Protein AF-A0A830D699-F1 (afdb_monomer)

Secondary structure (DSSP, 8-state):
--GGG-TTS-HHHHHHHHHHHS-HHHHHHTSSSEEPPBGGGTBPPEE---B-BTB-BSSSTTB--SSS------PPPHHHHHTT--HHHHHHHHHHHHHHHHHHHHTTSB-S-----------

Mean predicted aligned error: 3.13 Å

Sequence (123 aa):
SYPCCNTSLPLRTQAQSLIYLLSVDDKIQQLSNNASAVPRLGIPPYQWWSESLHGIAANGPGVSFDGPVKSATGFPQVILSAAAFNRSLWSAVASAIAAEAKAMHGLGQAGLTFWAPNINIFR

InterPro domains:
  IPR017853 Glycoside hydrolase superfamily [SSF51445] (2-123)
  IPR036962 Glycoside hydrolase, family 3, N-terminal domain superfamily [G3DSA:3.20.20.300] (4-123)
  IPR044993 Beta-D-xylosidase [PTHR42721] (1-123)

Structure (mmCIF, N/CA/C/O backbone):
data_AF-A0A830D699-F1
#
_entry.id   AF-A0A830D699-F1
#
loop_
_atom_site.group_PDB
_atom_site.id
_atom_site.type_symbol
_atom_site.label_atom_id
_atom_site.label_alt_id
_atom_site.label_comp_id
_atom_site.label_asym_id
_atom_site.label_entity_id
_atom_site.label_seq_id
_atom_site.pdbx_PDB_ins_code
_atom_site.Cartn_x
_atom_site.Cartn_y
_atom_site.Cartn_z
_atom_site.occupancy
_atom_site.B_iso_or_equiv
_atom_site.auth_seq_id
_atom_site.auth_comp_id
_atom_site.auth_asym_id
_atom_site.auth_atom_id
_atom_site.pdbx_PDB_model_num
ATOM 1 N N . SER A 1 1 ? -2.077 9.602 27.503 1.00 76.88 1 SER A N 1
ATOM 2 C CA . SER A 1 1 ? -1.528 9.162 26.205 1.00 76.88 1 SER A CA 1
ATOM 3 C C . SER A 1 1 ? -1.571 7.645 26.161 1.00 76.88 1 SER A C 1
ATOM 5 O O . SER A 1 1 ? -1.207 7.036 27.163 1.00 76.88 1 SER A O 1
ATOM 7 N N . TYR A 1 2 ? -2.078 7.036 25.085 1.00 86.00 2 TYR A N 1
ATOM 8 C CA . TYR A 1 2 ? -2.167 5.573 24.973 1.00 86.00 2 TYR A CA 1
ATOM 9 C C . TYR A 1 2 ? -0.796 4.958 24.626 1.00 86.00 2 TYR A C 1
ATOM 11 O O . TYR A 1 2 ? -0.040 5.580 23.877 1.00 86.00 2 TYR A O 1
ATOM 19 N N . PRO A 1 3 ? -0.466 3.732 25.086 1.00 87.62 3 PRO A N 1
ATOM 20 C CA . PRO A 1 3 ? 0.803 3.076 24.743 1.00 87.62 3 PRO A CA 1
ATOM 21 C C . PRO A 1 3 ? 1.018 2.878 23.235 1.00 87.62 3 PRO A C 1
ATOM 23 O O . PRO A 1 3 ? 2.156 2.869 22.776 1.00 87.62 3 PRO A O 1
ATOM 26 N N . CYS A 1 4 ? -0.058 2.785 22.446 1.00 90.00 4 CYS A N 1
ATOM 27 C CA . CYS A 1 4 ? 0.013 2.715 20.985 1.00 90.00 4 CYS A CA 1
ATOM 28 C C . CYS A 1 4 ? 0.571 3.985 20.321 1.00 90.00 4 CYS A C 1
ATOM 30 O O . CYS A 1 4 ? 0.965 3.928 19.166 1.00 90.00 4 CYS A O 1
ATOM 32 N N . CYS A 1 5 ? 0.616 5.115 21.033 1.00 91.50 5 CYS A N 1
ATOM 33 C CA . CYS A 1 5 ? 1.167 6.379 20.540 1.00 91.50 5 CYS A CA 1
ATOM 34 C C . CYS A 1 5 ? 2.624 6.606 20.980 1.00 91.50 5 CYS A C 1
ATOM 36 O O . CYS A 1 5 ? 3.200 7.648 20.673 1.00 91.50 5 CYS A O 1
ATOM 38 N N . ASN A 1 6 ? 3.218 5.678 21.740 1.00 94.12 6 ASN A N 1
ATOM 39 C CA . ASN A 1 6 ? 4.594 5.802 22.207 1.00 94.12 6 ASN A CA 1
ATOM 40 C C . ASN A 1 6 ? 5.567 5.223 21.171 1.00 94.12 6 ASN A C 1
ATOM 42 O O . ASN A 1 6 ? 5.761 4.008 21.094 1.00 94.12 6 ASN A O 1
ATOM 46 N N . THR A 1 7 ? 6.218 6.110 20.420 1.00 94.50 7 THR A N 1
ATOM 47 C CA . THR A 1 7 ? 7.157 5.761 19.345 1.00 94.50 7 THR A CA 1
ATOM 48 C C . THR A 1 7 ? 8.454 5.111 19.834 1.00 94.50 7 THR A C 1
ATOM 50 O O . THR A 1 7 ? 9.159 4.511 19.028 1.00 94.50 7 THR A O 1
ATOM 53 N N . SER A 1 8 ? 8.750 5.162 21.137 1.00 96.19 8 SER A N 1
ATOM 54 C CA . SER A 1 8 ? 9.899 4.470 21.738 1.00 96.19 8 SER A CA 1
ATOM 55 C C . SER A 1 8 ? 9.649 2.975 21.981 1.00 96.19 8 SER A C 1
ATOM 57 O O . SER A 1 8 ? 10.589 2.240 22.275 1.00 96.19 8 SER A O 1
ATOM 59 N N . LEU A 1 9 ? 8.397 2.503 21.896 1.00 96.19 9 LEU A N 1
ATOM 60 C CA . LEU A 1 9 ? 8.060 1.083 22.043 1.00 96.19 9 LEU A CA 1
ATOM 61 C C . LEU A 1 9 ? 8.210 0.328 20.710 1.00 96.19 9 LEU A C 1
ATOM 63 O O . LEU A 1 9 ? 8.014 0.915 19.647 1.00 96.19 9 LEU A O 1
ATOM 67 N N . PRO A 1 10 ? 8.459 -0.995 20.715 1.00 96.88 10 PRO A N 1
ATOM 68 C CA . PRO A 1 10 ? 8.429 -1.796 19.492 1.00 96.88 10 PRO A CA 1
ATOM 69 C C . PRO A 1 10 ? 7.069 -1.718 18.782 1.00 96.88 10 PRO A C 1
ATOM 71 O O . PRO A 1 10 ? 6.025 -1.754 19.437 1.00 96.88 10 PRO A O 1
ATOM 74 N N . LEU A 1 11 ? 7.063 -1.703 17.442 1.00 95.69 11 LEU A N 1
ATOM 75 C CA . LEU A 1 11 ? 5.831 -1.613 16.635 1.00 95.69 11 LEU A CA 1
ATOM 76 C C . LEU A 1 11 ? 4.790 -2.673 17.016 1.00 95.69 11 LEU A C 1
ATOM 78 O O . LEU A 1 11 ? 3.603 -2.372 17.117 1.00 95.69 11 LEU A O 1
ATOM 82 N N . ARG A 1 12 ? 5.230 -3.908 17.291 1.00 96.31 12 ARG A N 1
ATOM 83 C CA . ARG A 1 12 ? 4.343 -4.989 17.746 1.00 96.31 12 ARG A CA 1
ATOM 84 C C . ARG A 1 12 ? 3.630 -4.626 19.052 1.00 96.31 12 ARG A C 1
ATOM 86 O O . ARG A 1 12 ? 2.432 -4.855 19.159 1.00 96.31 12 ARG A O 1
ATOM 93 N N . THR A 1 13 ? 4.341 -4.047 20.014 1.00 96.75 13 THR A N 1
ATOM 94 C CA . THR A 1 13 ? 3.781 -3.630 21.307 1.00 96.75 13 THR A CA 1
ATOM 95 C C . THR A 1 13 ? 2.801 -2.473 21.138 1.00 96.75 13 THR A C 1
ATOM 97 O O . THR A 1 13 ? 1.736 -2.476 21.756 1.00 96.75 13 THR A O 1
ATOM 100 N N . GLN A 1 14 ? 3.125 -1.509 20.269 1.00 96.00 14 GLN A N 1
ATOM 101 C CA . GLN A 1 14 ? 2.227 -0.401 19.936 1.00 96.00 14 GLN A CA 1
ATOM 102 C C . GLN A 1 14 ? 0.921 -0.922 19.309 1.00 96.00 14 GLN A C 1
ATOM 104 O O . GLN A 1 14 ? -0.167 -0.592 19.782 1.00 96.00 14 GLN A O 1
ATOM 109 N N . ALA A 1 15 ? 1.023 -1.806 18.310 1.00 95.75 15 ALA A N 1
ATOM 110 C CA . ALA A 1 15 ? -0.125 -2.405 17.630 1.00 95.75 15 ALA A CA 1
ATOM 111 C C . ALA A 1 15 ? -0.974 -3.284 18.562 1.00 95.75 15 ALA A C 1
ATOM 113 O O . ALA A 1 15 ? -2.196 -3.169 18.578 1.00 95.75 15 ALA A O 1
ATOM 114 N N . GLN A 1 16 ? -0.348 -4.127 19.389 1.00 96.56 16 GLN A N 1
ATOM 115 C CA . GLN A 1 16 ? -1.063 -4.936 20.381 1.00 96.56 16 GLN A CA 1
ATOM 116 C C . GLN A 1 16 ? -1.833 -4.055 21.362 1.00 96.56 16 GLN A C 1
ATOM 118 O O . GLN A 1 16 ? -3.002 -4.315 21.633 1.00 96.56 16 GLN A O 1
ATOM 123 N N . SER A 1 17 ? -1.201 -2.985 21.848 1.00 95.88 17 SER A N 1
ATOM 124 C CA . SER A 1 17 ? -1.843 -2.030 22.752 1.00 95.88 17 SER A CA 1
ATOM 125 C C . SER A 1 17 ? -3.066 -1.374 22.110 1.00 95.88 17 SER A C 1
ATOM 127 O O . SER A 1 17 ? -4.074 -1.199 22.786 1.00 95.88 17 SER A O 1
ATOM 129 N N . LEU A 1 18 ? -3.016 -1.069 20.808 1.00 95.38 18 LEU A N 1
ATOM 130 C CA . LEU A 1 18 ? -4.173 -0.570 20.059 1.00 95.38 18 LEU A CA 1
ATOM 131 C C . LEU A 1 18 ? -5.299 -1.612 20.000 1.00 95.38 18 LEU A C 1
ATOM 133 O O . LEU A 1 18 ? -6.438 -1.301 20.328 1.00 95.38 18 LEU A O 1
ATOM 137 N N . ILE A 1 19 ? -4.975 -2.859 19.648 1.00 96.12 19 ILE A N 1
ATOM 138 C CA . ILE A 1 19 ? -5.946 -3.961 19.539 1.00 96.12 19 ILE A CA 1
ATOM 139 C C . ILE A 1 19 ? -6.634 -4.246 20.883 1.00 96.12 19 ILE A C 1
ATOM 141 O O . ILE A 1 19 ? -7.817 -4.591 20.904 1.00 96.12 19 ILE A O 1
ATOM 145 N N . TYR A 1 20 ? -5.930 -4.086 22.008 1.00 96.25 20 TYR A N 1
ATOM 146 C CA . TYR A 1 20 ? -6.514 -4.234 23.346 1.00 96.25 20 TYR A CA 1
ATOM 147 C C . TYR A 1 20 ? -7.544 -3.150 23.691 1.00 96.25 20 TYR A C 1
ATOM 149 O O . TYR A 1 20 ? -8.419 -3.400 24.515 1.00 96.25 20 TYR A O 1
ATOM 157 N N . LEU A 1 21 ? -7.476 -1.972 23.063 1.00 95.75 21 LEU A N 1
ATOM 158 C CA . LEU A 1 21 ? -8.443 -0.888 23.268 1.00 95.75 21 LEU A CA 1
ATOM 159 C C . LEU A 1 21 ? -9.726 -1.056 22.437 1.00 95.75 21 LEU A C 1
ATOM 161 O O . LEU A 1 21 ? -10.721 -0.376 22.718 1.00 95.75 21 LEU A O 1
ATOM 165 N N . LEU A 1 22 ? -9.701 -1.925 21.420 1.00 97.00 22 LEU A N 1
ATOM 166 C CA . LEU A 1 22 ? -10.831 -2.205 20.535 1.00 97.00 22 LEU A CA 1
ATOM 167 C C . LEU A 1 22 ? -11.829 -3.159 21.200 1.00 97.00 22 LEU A C 1
ATOM 169 O O . LEU A 1 22 ? -11.450 -4.209 21.734 1.00 97.00 22 LEU A O 1
ATOM 173 N N . SER A 1 23 ? -13.117 -2.828 21.102 1.00 97.56 23 SER A N 1
ATOM 174 C CA . SER A 1 23 ? -14.195 -3.777 21.392 1.00 97.56 23 SER A CA 1
ATOM 175 C C . SER A 1 23 ? -14.209 -4.922 20.367 1.00 97.56 23 SER A C 1
ATOM 177 O O . SER A 1 23 ? -13.496 -4.892 19.362 1.00 97.56 23 SER A O 1
ATOM 179 N N . VAL A 1 24 ? -15.005 -5.965 20.613 1.00 98.00 24 VAL A N 1
ATOM 180 C CA . VAL A 1 24 ? -15.183 -7.046 19.627 1.00 98.00 24 VAL A CA 1
ATOM 181 C C . VAL A 1 24 ? -15.794 -6.502 18.334 1.00 98.00 24 VAL A C 1
ATOM 183 O O . VAL A 1 24 ? -15.299 -6.829 17.257 1.00 98.00 24 VAL A O 1
ATOM 186 N N . ASP A 1 25 ? -16.781 -5.613 18.437 1.00 97.69 25 ASP A N 1
ATOM 187 C CA . ASP A 1 25 ? -17.410 -4.985 17.274 1.00 97.69 25 ASP A CA 1
ATOM 188 C C . ASP A 1 25 ? -16.410 -4.132 16.490 1.00 97.69 25 ASP A C 1
ATOM 190 O O . ASP A 1 25 ? -16.299 -4.288 15.275 1.00 97.69 25 ASP A O 1
ATOM 194 N N . ASP A 1 26 ? -15.603 -3.311 17.179 1.00 97.75 26 ASP A N 1
ATOM 195 C CA . ASP A 1 26 ? -14.536 -2.534 16.536 1.00 97.75 26 ASP A CA 1
ATOM 196 C C . ASP A 1 26 ? -13.591 -3.458 15.757 1.00 97.75 26 ASP A C 1
ATOM 198 O O . ASP A 1 26 ? -13.267 -3.175 14.606 1.00 97.75 26 ASP A O 1
ATOM 202 N N . LYS A 1 27 ? -13.175 -4.585 16.357 1.00 97.94 27 LYS A N 1
ATOM 203 C CA . LYS A 1 2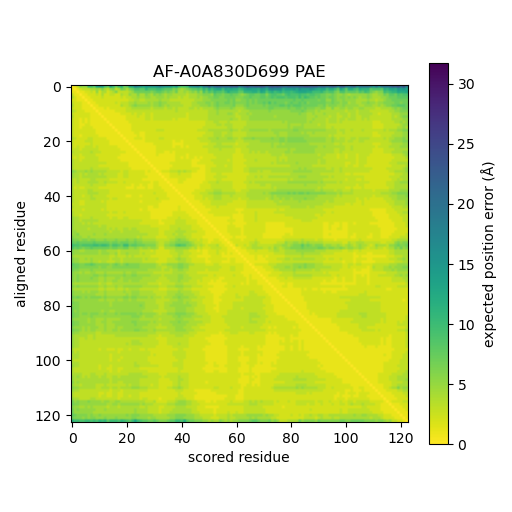7 ? -12.278 -5.562 15.716 1.00 97.94 27 LYS A CA 1
ATOM 204 C C . LYS A 1 27 ? -12.889 -6.146 14.452 1.00 97.94 27 LYS A C 1
ATOM 206 O O . LYS A 1 27 ? -12.186 -6.225 13.452 1.00 97.94 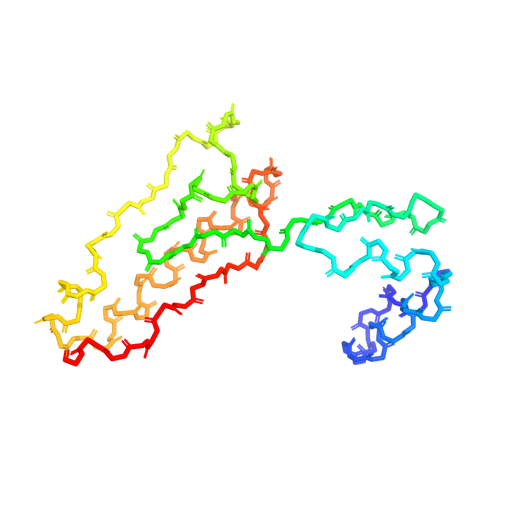27 LYS A O 1
ATOM 211 N N . ILE A 1 28 ? -14.169 -6.519 14.477 1.00 98.12 28 ILE A N 1
ATOM 212 C CA . ILE A 1 28 ? -14.879 -7.036 13.298 1.00 98.12 28 ILE A CA 1
ATOM 213 C C . ILE A 1 28 ? -14.849 -6.000 12.167 1.00 98.12 28 ILE A C 1
ATOM 215 O O . ILE A 1 28 ? -14.552 -6.346 11.024 1.00 98.12 28 ILE A O 1
ATOM 219 N N . GLN A 1 29 ? -15.059 -4.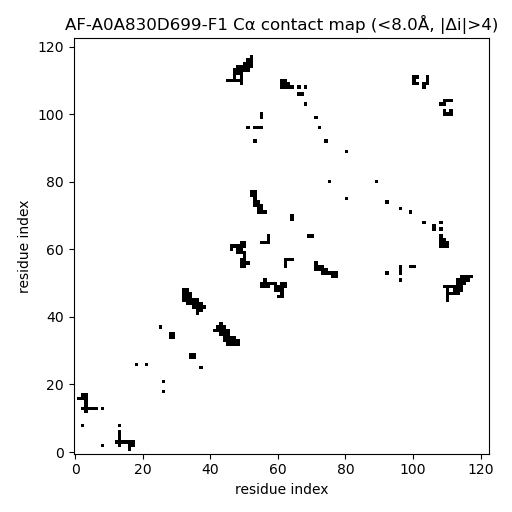722 12.492 1.00 97.75 29 GLN A N 1
ATOM 220 C CA . GLN A 1 29 ? -15.014 -3.627 11.517 1.00 97.75 29 GLN A CA 1
ATOM 221 C C . GLN A 1 29 ? -13.615 -3.356 10.932 1.00 97.75 29 GLN A C 1
ATOM 223 O O . GLN A 1 29 ? -13.506 -2.630 9.944 1.00 97.75 29 GLN A O 1
ATOM 228 N N . GLN A 1 30 ? -12.551 -3.938 11.498 1.00 97.56 30 GLN A N 1
ATOM 229 C CA . GLN A 1 30 ? -11.184 -3.853 10.967 1.00 97.56 30 GLN A CA 1
ATOM 230 C C . GLN A 1 30 ? -10.789 -5.045 10.072 1.00 97.56 30 GLN A C 1
ATOM 232 O O . GLN A 1 30 ? -9.665 -5.076 9.579 1.00 97.56 30 GLN A O 1
ATOM 237 N N . LEU A 1 31 ? -11.667 -6.039 9.864 1.00 97.00 31 LEU A N 1
ATOM 238 C CA . LEU A 1 31 ? -11.347 -7.262 9.100 1.00 97.00 31 LEU A CA 1
ATOM 239 C C . LEU A 1 31 ? -11.605 -7.151 7.588 1.00 97.00 31 LEU A C 1
ATOM 241 O O . LEU A 1 31 ? -11.301 -8.084 6.847 1.00 97.00 31 LEU A O 1
ATOM 245 N N . SER A 1 32 ? -12.176 -6.038 7.129 1.00 96.06 32 SER A N 1
ATOM 246 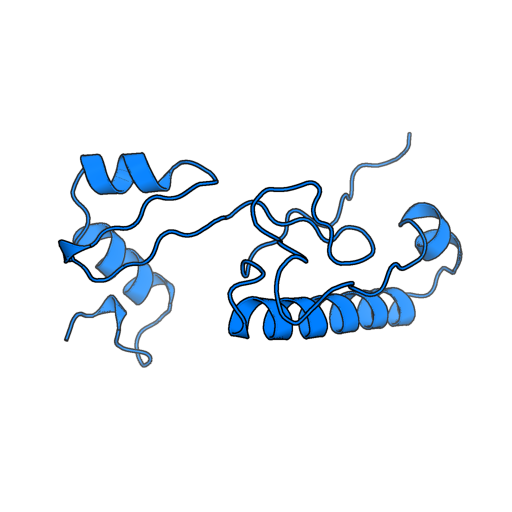C CA . SER A 1 32 ? -12.411 -5.757 5.710 1.00 96.06 32 SER A CA 1
ATOM 247 C C . SER A 1 32 ? -11.342 -4.818 5.154 1.00 96.06 32 SER A C 1
ATOM 249 O O . SER A 1 32 ? -10.704 -4.076 5.901 1.00 96.06 32 SER A O 1
ATOM 251 N N . ASN A 1 33 ? -11.175 -4.790 3.828 1.00 97.25 33 ASN A N 1
ATOM 252 C CA . ASN A 1 33 ? -10.294 -3.814 3.189 1.00 97.25 33 ASN A CA 1
ATOM 253 C C . ASN A 1 33 ? -10.758 -2.372 3.453 1.00 97.25 33 ASN A C 1
ATOM 255 O O . ASN A 1 33 ? -9.929 -1.481 3.606 1.00 97.25 33 ASN A O 1
ATOM 259 N N . ASN A 1 34 ? -12.070 -2.151 3.543 1.00 96.88 34 ASN A N 1
ATOM 260 C CA . ASN A 1 34 ? -12.651 -0.878 3.945 1.00 96.88 34 ASN A CA 1
ATOM 261 C C . ASN A 1 34 ? -12.817 -0.843 5.469 1.00 96.88 34 ASN A C 1
ATOM 263 O O . ASN A 1 34 ? -13.915 -1.061 5.980 1.00 96.88 34 ASN A O 1
ATOM 267 N N . ALA A 1 35 ? -11.713 -0.640 6.187 1.00 97.75 35 ALA A N 1
ATOM 268 C CA . ALA A 1 35 ? -11.719 -0.618 7.640 1.00 97.75 35 ALA A CA 1
ATOM 269 C C . ALA A 1 35 ? -12.393 0.662 8.146 1.00 97.75 35 ALA A C 1
ATOM 271 O O . ALA A 1 35 ? -11.992 1.782 7.808 1.00 97.75 35 ALA A O 1
ATOM 272 N N . SER A 1 36 ? -13.434 0.491 8.959 1.00 97.62 36 SER A N 1
ATOM 273 C CA . SER A 1 36 ? -14.204 1.618 9.484 1.00 97.62 36 SER A CA 1
ATOM 274 C C . SER A 1 36 ? -13.397 2.413 10.508 1.00 97.62 36 SER A C 1
ATOM 276 O O . SER A 1 36 ? -12.534 1.878 11.205 1.00 97.62 36 SER A O 1
ATOM 278 N N . ALA A 1 37 ? -13.728 3.696 10.642 1.00 97.50 37 ALA A N 1
ATOM 279 C CA . ALA A 1 37 ? -13.194 4.530 11.710 1.00 97.50 37 ALA A CA 1
ATOM 280 C C . ALA A 1 37 ? -13.575 3.975 13.093 1.00 97.50 37 ALA A C 1
ATOM 282 O O . ALA A 1 37 ? -14.642 3.381 13.257 1.00 97.50 37 ALA A O 1
ATOM 283 N N . VAL A 1 38 ? -12.760 4.274 14.107 1.00 97.31 38 VAL A N 1
ATOM 284 C CA . VAL A 1 38 ? -13.102 4.061 15.524 1.00 97.31 38 VAL A CA 1
ATOM 285 C C . VAL A 1 38 ? -13.065 5.421 16.233 1.00 97.31 38 VAL A C 1
ATOM 287 O O . VAL A 1 38 ? -12.056 5.771 16.858 1.00 97.31 38 VAL A O 1
ATOM 290 N N . PRO A 1 39 ? -14.147 6.228 16.145 1.00 95.75 39 PRO A N 1
ATOM 291 C CA . PRO A 1 39 ? -14.140 7.623 16.596 1.00 95.75 39 PRO A CA 1
ATOM 292 C C . PRO A 1 39 ? -13.800 7.795 18.078 1.00 95.75 39 PRO A C 1
ATOM 294 O O . PRO A 1 39 ? -13.083 8.723 18.440 1.00 95.75 39 PRO A O 1
ATOM 297 N N . ARG A 1 40 ? -14.234 6.860 18.937 1.00 94.44 40 ARG A N 1
ATOM 298 C CA . ARG A 1 40 ? -13.940 6.872 20.384 1.00 94.44 40 ARG A CA 1
ATOM 299 C C . ARG A 1 40 ? -12.437 6.865 20.689 1.00 94.44 40 ARG A C 1
ATOM 301 O O . ARG A 1 40 ? -12.022 7.366 21.730 1.00 94.44 40 ARG A O 1
ATOM 308 N N . LEU A 1 41 ? -11.635 6.277 19.803 1.00 93.62 41 LEU A N 1
ATOM 309 C CA . LEU A 1 41 ? -10.179 6.199 19.927 1.00 93.62 41 LEU A CA 1
ATOM 310 C C . LEU A 1 41 ? -9.452 7.175 18.988 1.00 93.62 41 LEU A C 1
ATOM 312 O O . LEU A 1 41 ? -8.225 7.180 18.965 1.00 93.62 41 LEU A O 1
ATOM 316 N N . GLY A 1 42 ? -10.185 7.986 18.216 1.00 93.19 42 GLY A N 1
ATOM 317 C CA . GLY A 1 42 ? -9.608 8.895 17.225 1.00 93.19 42 GLY A CA 1
ATOM 318 C C . GLY A 1 42 ? -8.940 8.188 16.041 1.00 93.19 42 GLY A C 1
ATOM 319 O O . GLY A 1 42 ? -8.073 8.775 15.401 1.00 93.19 42 GLY A O 1
ATOM 320 N N . ILE A 1 43 ? -9.305 6.933 15.757 1.00 94.88 43 ILE A N 1
ATOM 321 C CA . ILE A 1 43 ? -8.744 6.171 14.633 1.00 94.88 43 ILE A CA 1
ATOM 322 C C . ILE A 1 43 ? -9.557 6.506 13.371 1.00 94.88 43 ILE A C 1
ATOM 324 O O . ILE A 1 43 ? -10.770 6.262 13.371 1.00 94.88 43 ILE A O 1
ATOM 328 N N . PRO A 1 44 ? -8.938 7.061 12.312 1.00 95.81 44 PRO A N 1
ATOM 329 C CA . PRO A 1 44 ? -9.623 7.337 11.051 1.00 95.81 44 PRO A CA 1
ATOM 330 C C . PRO A 1 44 ? -9.985 6.035 10.316 1.00 95.81 44 PRO A C 1
ATOM 332 O O . PRO A 1 44 ? -9.416 4.985 10.622 1.00 95.81 44 PRO A O 1
ATOM 335 N N . PRO A 1 45 ? -10.908 6.075 9.336 1.00 96.81 45 PRO A N 1
ATOM 336 C CA . PRO A 1 45 ? -11.103 4.929 8.458 1.00 96.81 45 PRO A CA 1
ATOM 337 C C . PRO A 1 45 ? -9.830 4.687 7.640 1.00 96.81 45 PRO A C 1
ATOM 339 O O . PRO A 1 45 ? -9.068 5.618 7.364 1.00 96.81 45 PRO A O 1
ATOM 342 N N . TYR A 1 46 ? -9.606 3.443 7.228 1.00 97.31 46 TYR A N 1
ATOM 343 C CA . TYR A 1 46 ? -8.444 3.086 6.424 1.00 97.31 46 TYR A CA 1
ATOM 344 C C . TYR A 1 46 ? -8.831 2.138 5.294 1.00 97.31 46 TYR A C 1
ATOM 346 O O . TYR A 1 46 ? -9.542 1.156 5.499 1.00 97.31 46 TYR A O 1
ATOM 354 N N . GLN A 1 47 ? -8.328 2.426 4.095 1.00 97.06 47 GLN A N 1
ATOM 355 C CA . GLN A 1 47 ? -8.537 1.588 2.926 1.00 97.06 47 GLN A CA 1
ATOM 356 C C . GLN A 1 47 ? -7.279 0.769 2.624 1.00 97.06 47 GLN A C 1
ATOM 358 O O . GLN A 1 47 ? -6.267 1.300 2.167 1.00 97.06 47 GLN A O 1
ATOM 363 N N . TRP A 1 48 ? -7.354 -0.540 2.863 1.00 97.44 48 TRP A N 1
ATOM 364 C CA . TRP A 1 48 ? -6.252 -1.477 2.630 1.00 97.44 48 TRP A CA 1
ATOM 365 C C . TRP A 1 48 ? -6.025 -1.793 1.151 1.00 97.44 48 TRP A C 1
ATOM 367 O O . TRP A 1 48 ? -4.916 -2.178 0.777 1.00 97.44 48 TRP A O 1
ATOM 377 N N . TRP A 1 49 ? -7.056 -1.634 0.317 1.00 97.56 49 TRP A N 1
ATOM 378 C CA . TRP A 1 49 ? -7.013 -1.938 -1.109 1.00 97.56 49 TRP A CA 1
ATOM 379 C C . TRP A 1 49 ? -6.616 -0.709 -1.932 1.00 97.56 49 TRP A C 1
ATOM 381 O O . TRP A 1 49 ? -7.463 0.068 -2.373 1.00 97.56 49 TRP A O 1
ATOM 391 N N . SER A 1 50 ? -5.313 -0.560 -2.158 1.00 97.25 50 SER A N 1
ATOM 392 C CA . SER A 1 50 ? -4.752 0.302 -3.209 1.00 97.25 50 SER A CA 1
ATOM 393 C C . SER A 1 50 ? -3.969 -0.557 -4.201 1.00 97.25 50 SER A C 1
ATOM 395 O O . SER A 1 50 ? -3.522 -1.646 -3.852 1.00 97.25 50 SER A O 1
ATOM 397 N N . GLU A 1 51 ? -3.777 -0.083 -5.427 1.00 97.94 51 GLU A N 1
ATOM 398 C CA . GLU A 1 51 ? -3.176 -0.865 -6.516 1.00 97.94 51 GLU A CA 1
ATOM 399 C C . GLU A 1 51 ? -1.971 -0.126 -7.098 1.00 97.94 51 GLU A C 1
ATOM 401 O O . GLU A 1 51 ? -2.016 1.093 -7.287 1.00 97.94 51 GLU A O 1
ATOM 406 N N . SER A 1 52 ? -0.867 -0.843 -7.337 1.00 97.62 52 SER A N 1
ATOM 407 C CA . SER A 1 52 ? 0.368 -0.221 -7.837 1.00 97.62 52 SER A CA 1
ATOM 408 C C . SER A 1 52 ? 1.251 -1.100 -8.731 1.00 97.62 52 SER A C 1
ATOM 410 O O . SER A 1 52 ? 2.467 -0.912 -8.788 1.00 97.62 52 SER A O 1
ATOM 412 N N . LEU A 1 53 ? 0.660 -2.066 -9.446 1.00 97.62 53 LEU A N 1
ATOM 413 C CA . LEU A 1 53 ? 1.391 -3.100 -10.196 1.00 97.62 53 LEU A CA 1
ATOM 414 C C . LEU A 1 53 ? 2.494 -2.552 -11.126 1.00 97.62 53 LEU A C 1
ATOM 416 O O . LEU A 1 53 ? 3.572 -3.136 -11.206 1.00 97.62 53 LEU A O 1
ATOM 420 N N . HIS A 1 54 ? 2.228 -1.446 -11.822 1.00 97.94 54 HIS A N 1
ATOM 421 C CA . HIS A 1 54 ? 3.186 -0.771 -12.707 1.00 97.94 54 HIS A CA 1
ATOM 422 C C . HIS A 1 54 ? 2.975 0.755 -12.699 1.00 97.94 54 HIS A C 1
ATOM 424 O O . HIS A 1 54 ? 3.004 1.418 -13.734 1.00 97.94 54 HIS A O 1
ATOM 430 N N . GLY A 1 55 ? 2.723 1.310 -11.516 1.00 98.12 55 GLY A N 1
ATOM 431 C CA . GLY A 1 55 ? 2.220 2.675 -11.334 1.00 98.12 55 GLY A CA 1
ATOM 432 C C . GLY A 1 55 ? 0.972 2.667 -10.462 1.00 98.12 55 GLY A C 1
ATOM 433 O O . GLY A 1 55 ? 0.285 1.649 -10.403 1.00 98.12 55 GLY A O 1
ATOM 434 N N . ILE A 1 56 ? 0.688 3.771 -9.770 1.00 98.06 56 ILE A N 1
ATOM 435 C CA . ILE A 1 56 ? -0.495 3.894 -8.905 1.00 98.06 56 ILE A CA 1
ATOM 436 C C . ILE A 1 56 ? -1.761 3.877 -9.762 1.00 98.06 56 ILE A C 1
ATOM 438 O O . ILE A 1 56 ? -1.866 4.621 -10.737 1.00 98.06 56 ILE A O 1
ATOM 442 N N . ALA A 1 57 ? -2.734 3.052 -9.380 1.00 96.31 57 ALA A N 1
ATOM 443 C CA . ALA A 1 57 ? -3.958 2.848 -10.142 1.00 96.31 57 ALA A CA 1
ATOM 444 C C . ALA A 1 57 ? -5.219 3.075 -9.294 1.00 96.31 57 ALA A C 1
ATOM 446 O O . ALA A 1 57 ? -5.242 2.806 -8.095 1.00 96.31 57 ALA A O 1
ATOM 447 N N . ALA A 1 58 ? -6.282 3.551 -9.950 1.00 94.50 58 ALA A N 1
ATOM 448 C CA . ALA A 1 58 ? -7.599 3.814 -9.355 1.00 94.50 58 ALA A CA 1
ATOM 449 C C . ALA A 1 58 ? -8.622 2.688 -9.620 1.00 94.50 58 ALA A C 1
ATOM 451 O O . ALA A 1 58 ? -9.828 2.909 -9.601 1.00 94.50 58 ALA A O 1
ATOM 452 N N . ASN A 1 59 ? -8.150 1.473 -9.913 1.00 92.69 59 ASN A N 1
ATOM 453 C CA . ASN A 1 59 ? -8.995 0.279 -10.049 1.00 92.69 59 ASN A CA 1
ATOM 454 C C . ASN A 1 59 ? -9.410 -0.318 -8.690 1.00 92.69 59 ASN A C 1
ATOM 456 O O . ASN A 1 59 ? -10.297 -1.168 -8.655 1.00 92.69 59 ASN A O 1
ATOM 460 N N . GLY A 1 60 ? -8.787 0.124 -7.593 1.00 90.94 60 GLY A N 1
ATOM 461 C CA . GLY A 1 60 ? -9.223 -0.125 -6.219 1.00 90.94 60 GLY A CA 1
ATOM 462 C C . GLY A 1 60 ? -9.748 1.154 -5.543 1.00 90.94 60 GLY A C 1
ATOM 463 O O . GLY A 1 60 ? -9.479 2.258 -6.014 1.00 90.94 60 GLY A O 1
ATOM 464 N N . PRO A 1 61 ? -10.465 1.035 -4.413 1.00 95.56 61 PRO A N 1
ATOM 465 C CA . PRO A 1 61 ? -11.075 2.167 -3.708 1.00 95.56 61 PRO A CA 1
ATOM 466 C C . PRO A 1 61 ? 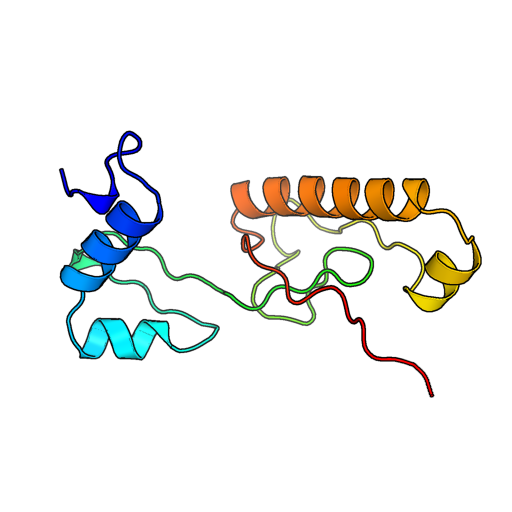-10.084 3.028 -2.908 1.00 95.56 61 PRO A C 1
ATOM 468 O O . PRO A 1 61 ? -10.465 4.072 -2.388 1.00 95.56 61 PRO A O 1
ATOM 471 N N . GLY A 1 62 ? -8.837 2.581 -2.734 1.00 96.19 62 GLY A N 1
ATOM 472 C CA . GLY A 1 62 ? -7.836 3.255 -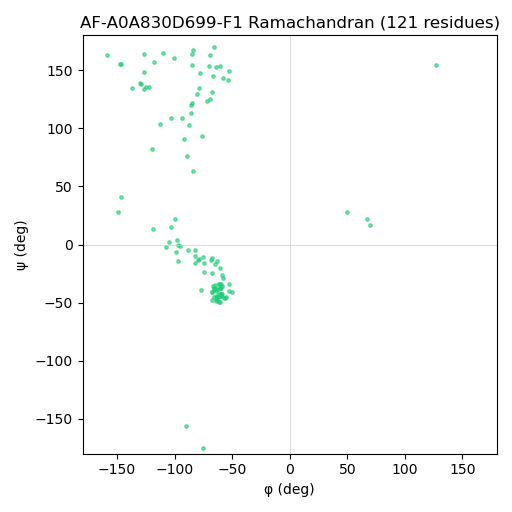1.903 1.00 96.19 62 GLY A CA 1
ATOM 473 C C . GLY A 1 62 ? -7.107 4.410 -2.570 1.00 96.19 62 GLY A C 1
ATOM 474 O O . GLY A 1 62 ? -6.330 5.071 -1.891 1.00 96.19 62 G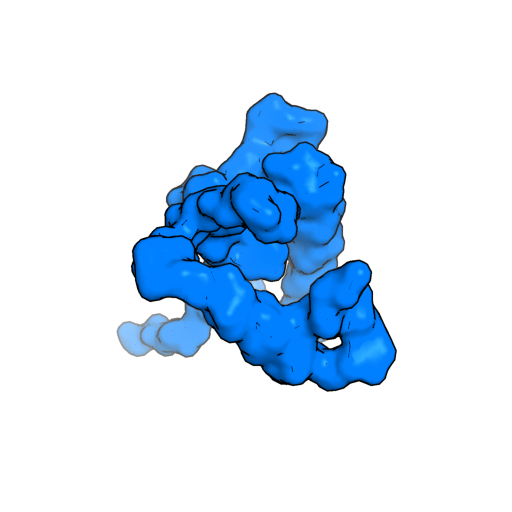LY A O 1
ATOM 475 N N . VAL A 1 63 ? -7.345 4.655 -3.860 1.00 97.62 63 VAL A N 1
ATOM 476 C CA . VAL A 1 63 ? -6.714 5.722 -4.645 1.00 97.62 63 VAL A CA 1
ATOM 477 C C . VAL A 1 63 ? -7.796 6.564 -5.316 1.00 97.62 63 VAL A C 1
ATOM 479 O O . VAL A 1 63 ? -8.696 6.022 -5.950 1.00 97.62 63 VAL A O 1
ATOM 482 N N . SER A 1 64 ? -7.679 7.890 -5.240 1.00 96.81 64 SER A N 1
ATOM 483 C CA . SER A 1 64 ? -8.513 8.830 -6.000 1.00 96.81 64 SER A CA 1
ATOM 484 C C . SER A 1 64 ? -7.646 9.855 -6.727 1.00 96.81 64 SER A C 1
ATOM 486 O O . SER A 1 64 ? -6.709 10.411 -6.154 1.00 96.81 64 SER A O 1
ATOM 488 N N . PHE A 1 65 ? -7.998 10.154 -7.977 1.00 97.31 65 PHE A N 1
ATOM 489 C CA . PHE A 1 65 ? -7.389 11.219 -8.785 1.00 97.31 65 PHE A CA 1
ATOM 490 C C . PHE A 1 65 ? -8.273 12.477 -8.879 1.00 97.31 65 PHE A C 1
ATOM 492 O O . PHE A 1 65 ? -8.032 13.370 -9.693 1.00 97.31 65 PHE A O 1
ATOM 499 N N . ASP A 1 66 ? -9.287 12.590 -8.016 1.00 95.38 66 ASP A N 1
ATOM 500 C CA . ASP A 1 66 ? -10.217 13.726 -8.016 1.00 95.38 66 ASP A CA 1
ATOM 501 C C . ASP A 1 66 ? -9.665 14.950 -7.261 1.00 95.38 66 ASP A C 1
ATOM 503 O O . ASP A 1 66 ? -10.191 16.055 -7.391 1.00 95.38 66 ASP A O 1
ATOM 507 N N . GLY A 1 67 ? -8.551 14.798 -6.538 1.00 95.62 67 GLY A N 1
ATOM 508 C CA . GLY A 1 67 ? -7.872 15.860 -5.789 1.00 95.62 67 GLY A CA 1
ATOM 509 C C . GLY A 1 67 ? -6.803 16.624 -6.590 1.00 95.62 67 GLY A C 1
ATOM 510 O O . GLY A 1 67 ? -6.876 16.681 -7.819 1.00 95.62 67 GLY A O 1
ATOM 511 N N . PRO A 1 68 ? -5.819 17.250 -5.918 1.00 97.62 68 PRO A N 1
ATOM 512 C CA . PRO A 1 68 ? -4.716 17.970 -6.566 1.00 97.62 68 PRO A CA 1
ATOM 513 C C . PRO A 1 68 ? -3.854 17.105 -7.495 1.00 97.62 68 PRO A C 1
ATOM 515 O O . PRO A 1 68 ? -3.382 17.590 -8.522 1.00 97.62 68 PRO A O 1
ATOM 518 N N . VAL A 1 69 ? -3.663 15.827 -7.161 1.00 97.50 69 VAL A N 1
ATOM 519 C CA . VAL A 1 69 ? -2.979 14.862 -8.029 1.00 97.50 69 VAL A CA 1
ATOM 520 C C . VAL A 1 69 ? -3.999 14.272 -8.994 1.00 97.50 69 VAL A C 1
ATOM 522 O O . VAL A 1 69 ? -4.912 13.566 -8.570 1.00 97.50 69 VAL A O 1
ATOM 525 N N . LYS A 1 70 ? -3.843 14.574 -10.286 1.00 97.38 70 LYS A N 1
ATOM 526 C CA . LYS A 1 70 ? -4.759 14.147 -11.361 1.00 97.38 70 LYS A CA 1
ATOM 527 C C . LYS A 1 70 ? -4.302 12.899 -12.113 1.00 97.38 70 LYS A C 1
ATOM 529 O O . LYS A 1 70 ? -5.084 12.308 -12.850 1.00 97.38 70 LYS A O 1
ATOM 534 N N . SER A 1 71 ? -3.045 12.509 -11.945 1.00 97.25 71 SER A N 1
ATOM 535 C CA . SER A 1 71 ? -2.454 11.333 -12.575 1.00 97.25 71 SER A CA 1
ATOM 536 C C . SER A 1 71 ? -1.214 10.881 -11.805 1.00 97.25 71 SER A C 1
ATOM 538 O O . SER A 1 71 ? -0.658 11.632 -11.004 1.00 97.25 71 SER A O 1
ATOM 540 N N . ALA A 1 72 ? -0.795 9.647 -12.064 1.00 97.81 72 ALA A N 1
ATOM 541 C CA . ALA A 1 72 ? 0.437 9.041 -11.574 1.00 97.81 72 ALA A CA 1
ATOM 542 C C . ALA A 1 72 ? 1.235 8.483 -12.761 1.00 97.81 72 ALA A C 1
ATOM 544 O O . ALA A 1 72 ? 0.690 8.322 -13.860 1.00 97.81 72 ALA A O 1
ATOM 545 N N . THR A 1 73 ? 2.519 8.187 -12.564 1.00 98.50 73 THR A N 1
ATOM 546 C CA . THR A 1 73 ? 3.350 7.649 -13.646 1.00 98.50 73 THR A CA 1
ATOM 547 C C . THR A 1 73 ? 2.912 6.227 -14.000 1.00 98.50 73 THR A C 1
ATOM 549 O O . THR A 1 73 ? 2.889 5.337 -13.150 1.00 98.50 73 THR A O 1
ATOM 552 N N . GLY A 1 74 ? 2.598 5.995 -15.277 1.00 97.94 74 GLY A N 1
ATOM 553 C CA . GLY A 1 74 ? 2.334 4.663 -15.822 1.00 97.94 74 GLY A CA 1
ATOM 554 C C . GLY A 1 74 ? 3.601 4.049 -16.412 1.00 97.94 74 GLY A C 1
ATOM 555 O O . GLY A 1 74 ? 4.069 4.479 -17.465 1.00 97.94 74 GLY A O 1
ATOM 556 N N . PHE A 1 75 ? 4.149 3.032 -15.755 1.00 98.50 75 PHE A N 1
ATOM 557 C CA . PHE A 1 75 ? 5.305 2.277 -16.241 1.00 98.50 75 PHE A CA 1
ATOM 558 C C . PHE A 1 75 ? 4.875 1.153 -17.198 1.00 98.50 75 PHE A C 1
ATOM 560 O O . PHE A 1 75 ? 3.699 0.773 -17.220 1.00 98.50 75 PHE A O 1
ATOM 567 N N . PRO A 1 76 ? 5.806 0.579 -17.986 1.00 98.06 76 PRO A N 1
ATOM 568 C CA . PRO A 1 76 ? 5.531 -0.626 -18.757 1.00 98.06 76 PRO A CA 1
ATOM 569 C C . PRO A 1 76 ? 4.985 -1.755 -17.877 1.00 98.06 76 PRO A C 1
ATOM 571 O O . PRO A 1 76 ? 5.468 -1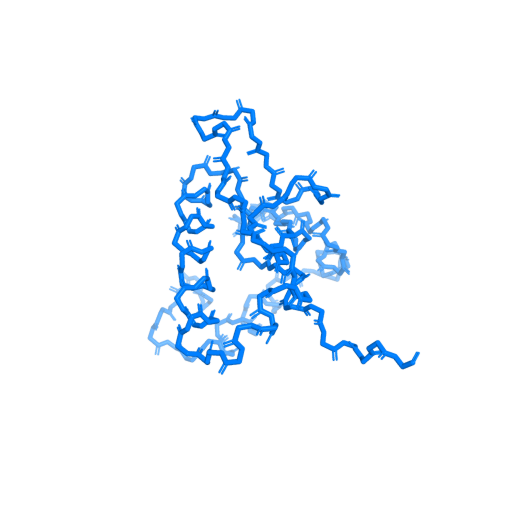.970 -16.762 1.00 98.06 76 PRO A O 1
ATOM 574 N N . GLN A 1 77 ? 4.020 -2.516 -18.404 1.00 97.25 77 GLN A N 1
ATOM 575 C CA . GLN A 1 77 ? 3.487 -3.694 -17.718 1.00 97.25 77 GLN A CA 1
ATOM 576 C C . GLN A 1 77 ? 4.625 -4.640 -17.300 1.00 97.25 77 GLN A C 1
ATOM 578 O O . GLN A 1 77 ? 5.648 -4.736 -17.984 1.00 97.25 77 GLN A O 1
ATOM 583 N N . VAL A 1 78 ? 4.435 -5.366 -16.196 1.00 96.62 78 VAL A N 1
ATOM 584 C CA . VAL A 1 78 ? 5.483 -6.166 -15.543 1.00 96.62 78 VAL A CA 1
ATOM 585 C C . VAL A 1 78 ? 6.203 -7.133 -16.486 1.00 96.62 78 VAL A C 1
ATOM 587 O O . VAL A 1 78 ? 7.410 -7.305 -16.356 1.00 96.62 78 VAL A O 1
ATOM 590 N N . ILE A 1 79 ? 5.512 -7.698 -17.484 1.00 97.25 79 ILE A N 1
ATOM 591 C CA . ILE A 1 79 ? 6.117 -8.592 -18.483 1.00 97.25 79 ILE A CA 1
ATOM 592 C C . ILE A 1 79 ? 7.144 -7.881 -19.379 1.00 97.25 79 ILE A C 1
ATOM 594 O O . ILE A 1 79 ? 8.196 -8.442 -19.678 1.00 97.25 79 ILE A O 1
ATOM 598 N N . LEU A 1 80 ? 6.887 -6.626 -19.759 1.00 97.31 80 LEU A N 1
ATOM 599 C CA . LEU A 1 80 ? 7.809 -5.824 -20.564 1.00 97.31 80 LEU A CA 1
ATOM 600 C C . LEU A 1 80 ? 8.961 -5.290 -19.705 1.00 97.31 80 LEU A C 1
ATOM 602 O O . LEU A 1 80 ? 10.113 -5.326 -20.128 1.00 97.31 80 LEU A O 1
ATOM 606 N N . SER A 1 81 ? 8.674 -4.878 -18.468 1.00 96.69 81 SER A N 1
ATOM 607 C CA . SER A 1 81 ? 9.709 -4.508 -17.492 1.00 96.69 81 SER A CA 1
ATOM 608 C C . SER A 1 81 ? 10.651 -5.684 -17.182 1.00 96.69 81 SER A C 1
ATOM 610 O O . SER A 1 81 ? 11.864 -5.500 -17.066 1.00 96.69 81 SER A O 1
ATOM 612 N N . ALA A 1 82 ? 10.128 -6.915 -17.121 1.00 96.31 82 ALA A N 1
ATOM 613 C CA . ALA A 1 82 ? 10.922 -8.129 -16.925 1.00 96.31 82 ALA A CA 1
ATOM 614 C C . ALA A 1 82 ? 11.858 -8.412 -18.106 1.00 96.31 82 ALA A C 1
ATOM 616 O O . ALA A 1 82 ? 13.002 -8.815 -17.890 1.00 96.31 82 ALA A O 1
ATOM 617 N N . ALA A 1 83 ? 11.407 -8.141 -19.336 1.00 97.81 83 ALA A N 1
ATOM 618 C CA . ALA A 1 83 ? 12.185 -8.350 -20.556 1.00 97.81 83 ALA A CA 1
ATOM 619 C C . ALA A 1 83 ? 13.455 -7.481 -20.641 1.00 97.81 83 ALA A C 1
ATOM 621 O O . ALA A 1 83 ? 14.338 -7.769 -21.444 1.00 97.81 83 ALA A O 1
ATOM 622 N N . ALA A 1 84 ? 13.591 -6.452 -19.798 1.00 97.88 84 ALA A N 1
ATOM 623 C CA . ALA A 1 84 ? 14.822 -5.673 -19.685 1.00 97.88 84 ALA A CA 1
ATOM 624 C C . ALA A 1 84 ? 15.950 -6.406 -18.932 1.00 97.88 84 ALA A C 1
ATOM 626 O O . ALA A 1 84 ? 17.093 -5.956 -18.976 1.00 97.88 84 ALA A O 1
ATOM 627 N N . PHE A 1 85 ? 15.641 -7.479 -18.186 1.00 97.50 85 PHE A N 1
ATOM 628 C CA . PHE A 1 85 ? 16.589 -8.227 -17.341 1.00 97.50 85 PHE A CA 1
ATOM 629 C C . PHE A 1 85 ? 17.442 -7.344 -16.403 1.00 97.50 85 PHE A C 1
ATOM 631 O O . PHE A 1 85 ? 18.550 -7.707 -16.008 1.00 97.50 85 PHE A O 1
ATOM 638 N N . ASN A 1 86 ? 16.917 -6.182 -16.001 1.00 98.38 86 ASN A N 1
ATOM 639 C CA . ASN A 1 86 ? 17.643 -5.179 -15.229 1.00 98.38 86 ASN A CA 1
ATOM 640 C C . ASN A 1 86 ? 17.057 -5.042 -13.817 1.00 98.38 86 ASN A C 1
ATOM 642 O O . ASN A 1 86 ? 16.012 -4.429 -13.611 1.00 98.38 86 ASN A O 1
ATOM 646 N N . ARG A 1 87 ? 17.747 -5.600 -12.817 1.00 97.12 87 ARG A N 1
ATOM 647 C CA . ARG A 1 87 ? 17.300 -5.568 -11.410 1.00 97.12 87 ARG A CA 1
ATOM 648 C C . ARG A 1 87 ? 17.271 -4.154 -10.829 1.00 97.12 87 ARG A C 1
ATOM 650 O O . ARG A 1 87 ? 16.365 -3.823 -10.070 1.00 97.12 87 ARG A O 1
ATOM 657 N N . SER A 1 88 ? 18.240 -3.317 -11.193 1.00 98.12 88 SER A N 1
ATOM 658 C CA . SER A 1 88 ? 18.299 -1.932 -10.719 1.00 98.12 88 SER A CA 1
ATOM 659 C C . SER A 1 88 ? 17.129 -1.111 -11.259 1.00 98.12 88 SER A C 1
ATOM 661 O O . SER A 1 88 ? 16.574 -0.294 -10.529 1.00 98.12 88 SER A O 1
ATOM 663 N N . LEU A 1 89 ? 16.696 -1.382 -12.497 1.00 97.25 89 LEU A N 1
ATOM 664 C CA . LEU A 1 89 ? 15.500 -0.771 -13.080 1.00 97.25 89 LEU A CA 1
ATOM 665 C C . LEU A 1 89 ? 14.238 -1.117 -12.275 1.00 97.25 89 LEU A C 1
ATOM 667 O O . LEU A 1 89 ? 13.467 -0.216 -11.956 1.00 97.25 89 LEU A O 1
ATOM 671 N N . TRP A 1 90 ? 14.059 -2.380 -11.874 1.00 95.62 90 TRP A N 1
ATOM 672 C CA . TRP A 1 90 ? 12.938 -2.790 -11.013 1.00 95.62 90 TRP A CA 1
ATOM 673 C C . TRP A 1 90 ? 12.891 -2.011 -9.697 1.00 95.62 90 TRP A C 1
ATOM 675 O O . TRP A 1 90 ? 11.837 -1.508 -9.305 1.00 95.62 90 TRP A O 1
ATOM 685 N N . SER A 1 91 ? 14.041 -1.868 -9.033 1.00 97.12 91 SER A N 1
ATOM 686 C CA . SER A 1 91 ? 14.136 -1.102 -7.787 1.00 97.12 91 SER A CA 1
ATOM 687 C C . SER A 1 91 ? 13.848 0.386 -7.999 1.00 97.12 91 SER A C 1
ATOM 689 O O . SER A 1 91 ? 13.215 1.011 -7.147 1.00 97.12 91 SER A O 1
ATOM 691 N N . ALA A 1 92 ? 14.299 0.964 -9.115 1.00 98.44 92 ALA A N 1
ATOM 692 C CA . ALA A 1 92 ? 14.054 2.366 -9.446 1.00 98.44 92 ALA A CA 1
ATOM 693 C C . ALA A 1 92 ? 12.563 2.641 -9.698 1.00 98.44 92 ALA A C 1
ATOM 695 O O . ALA A 1 92 ? 12.017 3.587 -9.132 1.00 98.44 92 ALA A O 1
ATOM 696 N N . VAL A 1 93 ? 11.888 1.779 -10.467 1.00 98.31 93 VAL A N 1
ATOM 697 C CA . VAL A 1 93 ? 10.438 1.868 -10.714 1.00 98.31 93 VAL A CA 1
ATOM 698 C C . VAL A 1 93 ? 9.658 1.759 -9.404 1.00 98.31 93 VAL A C 1
ATOM 700 O O . VAL A 1 93 ? 8.842 2.627 -9.101 1.00 98.31 93 VAL A O 1
ATOM 703 N N . ALA A 1 94 ? 9.956 0.755 -8.575 1.00 97.88 94 ALA A N 1
ATOM 704 C CA . ALA A 1 94 ? 9.299 0.590 -7.278 1.00 97.88 94 ALA A CA 1
ATOM 705 C C . ALA A 1 94 ? 9.511 1.804 -6.352 1.00 97.88 94 ALA A C 1
ATOM 707 O O . ALA A 1 94 ? 8.592 2.218 -5.646 1.00 97.88 94 ALA A O 1
ATOM 708 N N . SER A 1 95 ? 10.705 2.407 -6.383 1.00 98.50 95 SER A N 1
ATOM 709 C CA . SER A 1 95 ? 11.021 3.601 -5.587 1.00 98.50 95 SER A CA 1
ATOM 710 C C . SER A 1 95 ? 10.235 4.829 -6.052 1.00 98.50 95 SER A C 1
ATOM 712 O O . SER A 1 95 ? 9.736 5.580 -5.215 1.00 98.50 95 SER A O 1
ATOM 714 N N . ALA A 1 96 ? 10.083 5.018 -7.368 1.00 98.62 96 ALA A N 1
ATOM 715 C CA . ALA A 1 96 ? 9.271 6.094 -7.935 1.00 98.62 96 ALA A CA 1
ATOM 716 C C . ALA A 1 96 ? 7.789 5.944 -7.549 1.00 98.62 96 ALA A C 1
ATOM 718 O O . ALA A 1 96 ? 7.192 6.886 -7.032 1.00 98.62 96 ALA A O 1
ATOM 719 N N . ILE A 1 97 ? 7.235 4.733 -7.683 1.00 98.56 97 ILE A N 1
ATOM 720 C CA . ILE A 1 97 ? 5.863 4.411 -7.258 1.00 98.56 97 ILE A CA 1
ATOM 721 C C . ILE A 1 97 ? 5.670 4.707 -5.763 1.00 98.56 97 ILE A C 1
ATOM 723 O O . ILE A 1 97 ? 4.686 5.332 -5.374 1.00 98.56 97 ILE A O 1
ATOM 727 N N . ALA A 1 98 ? 6.615 4.298 -4.910 1.00 98.38 98 ALA A N 1
ATOM 728 C CA . ALA A 1 98 ? 6.535 4.540 -3.471 1.00 98.38 98 ALA A CA 1
ATOM 729 C C . ALA A 1 98 ? 6.589 6.036 -3.110 1.00 98.38 98 ALA A C 1
ATOM 731 O O . ALA A 1 98 ? 5.941 6.459 -2.148 1.00 98.38 98 ALA A O 1
ATOM 732 N N . ALA A 1 99 ? 7.351 6.838 -3.860 1.00 98.62 99 ALA A N 1
ATOM 733 C CA . ALA A 1 99 ? 7.415 8.284 -3.672 1.00 98.62 99 ALA A CA 1
ATOM 734 C C . ALA A 1 99 ? 6.079 8.956 -4.028 1.00 98.62 99 ALA A C 1
ATOM 736 O O . ALA A 1 99 ? 5.555 9.726 -3.220 1.00 98.62 99 ALA A O 1
ATOM 737 N N . GLU A 1 100 ? 5.496 8.610 -5.179 1.00 98.44 100 GLU A N 1
ATOM 738 C CA . GLU A 1 100 ? 4.168 9.090 -5.582 1.00 98.44 100 GLU A CA 1
ATOM 739 C C . GLU A 1 100 ? 3.096 8.675 -4.564 1.00 98.44 100 GLU A C 1
ATOM 741 O O . GLU A 1 100 ? 2.288 9.499 -4.141 1.00 98.44 100 GLU A O 1
ATOM 746 N N . ALA A 1 101 ? 3.143 7.429 -4.083 1.00 98.06 101 ALA A N 1
ATOM 747 C CA . ALA A 1 101 ? 2.164 6.889 -3.144 1.00 98.06 101 ALA A CA 1
ATOM 748 C C . ALA A 1 101 ? 2.179 7.644 -1.814 1.00 98.06 101 ALA A C 1
ATOM 750 O O . ALA A 1 101 ? 1.130 8.029 -1.300 1.00 98.06 101 ALA A O 1
ATOM 751 N N . LYS A 1 102 ? 3.373 7.914 -1.271 1.00 98.19 102 LYS A N 1
ATOM 752 C CA . LYS A 1 102 ? 3.521 8.712 -0.047 1.00 98.19 102 LYS A CA 1
ATOM 753 C C . LYS A 1 102 ? 3.042 10.149 -0.236 1.00 98.19 102 LYS A C 1
ATOM 755 O O . LYS A 1 102 ? 2.401 10.684 0.667 1.00 98.19 102 LYS A O 1
ATOM 760 N N . ALA A 1 103 ? 3.331 10.762 -1.384 1.00 98.06 103 ALA A N 1
ATOM 761 C CA . ALA A 1 103 ? 2.866 12.112 -1.690 1.00 98.06 103 ALA A CA 1
ATOM 762 C C . ALA A 1 103 ? 1.332 12.169 -1.769 1.00 98.06 103 ALA A C 1
ATOM 764 O O . ALA A 1 103 ? 0.712 13.007 -1.118 1.00 98.06 103 ALA A O 1
ATOM 765 N N . MET A 1 104 ? 0.712 11.230 -2.490 1.00 98.12 104 MET A N 1
ATOM 766 C CA . MET A 1 104 ? -0.746 11.119 -2.583 1.00 98.12 104 MET A CA 1
ATOM 767 C C . MET A 1 104 ? -1.394 10.809 -1.229 1.00 98.12 104 MET A C 1
ATOM 769 O O . MET A 1 104 ? -2.438 11.378 -0.914 1.00 98.12 104 MET A O 1
ATOM 773 N N . HIS A 1 105 ? -0.774 9.969 -0.395 1.00 97.38 105 HIS A N 1
ATOM 774 C CA . HIS A 1 105 ? -1.260 9.692 0.957 1.00 97.38 105 HIS A CA 1
ATOM 775 C C . HIS A 1 105 ? -1.299 10.954 1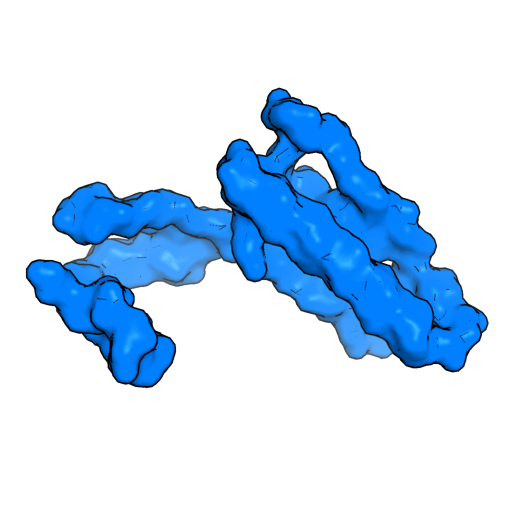.826 1.00 97.38 105 HIS A C 1
ATOM 777 O O . HIS A 1 105 ? -2.302 11.213 2.489 1.00 97.38 105 HIS A O 1
ATOM 783 N N . GLY A 1 106 ? -0.254 11.787 1.766 1.00 97.19 106 GLY A N 1
ATOM 784 C CA . GLY A 1 106 ? -0.219 13.078 2.464 1.00 97.19 106 GLY A CA 1
ATOM 785 C C . GLY A 1 106 ? -1.323 14.054 2.033 1.00 97.19 106 GLY A C 1
ATOM 786 O O . GLY A 1 106 ? -1.664 14.959 2.789 1.00 97.19 106 GLY A O 1
ATOM 787 N N . LEU A 1 107 ? -1.908 13.849 0.849 1.00 97.12 107 LEU A N 1
ATOM 788 C CA . LEU A 1 107 ? -3.038 14.615 0.314 1.00 97.12 107 LEU A CA 1
ATOM 789 C C . LEU A 1 107 ? -4.396 13.927 0.531 1.00 97.12 107 LEU A C 1
ATOM 791 O O . LEU A 1 107 ? -5.410 14.409 0.031 1.00 97.12 107 LEU A O 1
ATOM 795 N N . GLY A 1 108 ? -4.435 12.790 1.234 1.00 96.06 108 GLY A N 1
ATOM 796 C CA . GLY A 1 108 ? -5.655 12.002 1.426 1.00 96.06 108 GLY A CA 1
ATOM 797 C C . GLY A 1 108 ? -6.161 11.312 0.153 1.00 96.06 108 GLY A C 1
ATOM 798 O O . GLY A 1 108 ? -7.313 10.895 0.106 1.00 96.06 108 GLY A O 1
ATOM 799 N N . GLN A 1 109 ? -5.320 11.195 -0.879 1.00 97.00 109 GLN A N 1
ATOM 800 C CA . GLN A 1 109 ? -5.664 10.606 -2.177 1.00 97.00 109 GLN A CA 1
ATOM 801 C C . GLN A 1 109 ? -5.207 9.148 -2.336 1.00 97.00 109 GLN A C 1
ATOM 803 O O . GLN A 1 109 ? -5.524 8.537 -3.354 1.00 97.00 109 GLN A O 1
ATOM 808 N N . ALA A 1 110 ? -4.451 8.599 -1.379 1.00 97.00 110 ALA A N 1
ATOM 809 C CA . ALA A 1 110 ? -3.990 7.210 -1.396 1.00 97.00 110 ALA A CA 1
ATOM 810 C C . ALA A 1 110 ? -3.863 6.600 0.017 1.00 97.00 110 ALA A C 1
ATOM 812 O O . ALA A 1 110 ? -3.627 7.311 1.000 1.00 97.00 110 ALA A O 1
ATOM 813 N N . GLY A 1 111 ? -3.960 5.271 0.116 1.00 94.94 111 GLY A N 1
ATOM 814 C CA . GLY A 1 111 ? -3.525 4.505 1.289 1.00 94.94 111 GLY A CA 1
ATOM 815 C C . GLY A 1 111 ? -1.997 4.358 1.389 1.00 94.94 111 GLY A C 1
ATOM 816 O O . GLY A 1 111 ? -1.240 4.908 0.591 1.00 94.94 111 GLY A O 1
ATOM 817 N N . LEU A 1 112 ? -1.531 3.582 2.373 1.00 96.88 112 LEU A N 1
ATOM 818 C CA . LEU A 1 112 ? -0.110 3.227 2.553 1.00 96.88 112 LEU A CA 1
ATOM 819 C C . LEU A 1 112 ? 0.204 1.768 2.188 1.00 96.88 112 LEU A C 1
ATOM 821 O O . LEU A 1 112 ? 1.357 1.343 2.255 1.00 96.88 112 LEU A O 1
ATOM 825 N N . THR A 1 113 ? -0.811 0.997 1.805 1.00 97.31 113 THR A N 1
ATOM 826 C CA . THR A 1 113 ? -0.704 -0.420 1.451 1.00 97.31 113 THR A CA 1
ATOM 827 C C . THR A 1 113 ? -1.213 -0.644 0.045 1.00 97.31 113 THR A C 1
ATOM 829 O O . THR A 1 113 ? -2.279 -0.148 -0.307 1.00 97.31 113 THR A O 1
ATOM 832 N N . PHE A 1 114 ? -0.466 -1.427 -0.729 1.00 97.69 114 PHE A N 1
ATOM 833 C CA . PHE A 1 114 ? -0.761 -1.688 -2.129 1.00 97.69 114 PHE A CA 1
ATOM 834 C C . PHE A 1 114 ? -0.738 -3.188 -2.413 1.00 97.69 114 PHE A C 1
ATOM 836 O O . PHE A 1 114 ? 0.134 -3.902 -1.918 1.00 97.69 114 PHE A O 1
ATOM 843 N N . TRP A 1 115 ? -1.683 -3.664 -3.218 1.00 97.38 115 TRP A N 1
ATOM 844 C CA . TRP A 1 115 ? -1.796 -5.054 -3.657 1.00 97.38 115 TRP A CA 1
ATOM 845 C C . TRP A 1 115 ? -0.893 -5.309 -4.866 1.00 97.38 115 TRP A C 1
ATOM 847 O O . TRP A 1 115 ? -1.319 -5.614 -5.973 1.00 97.38 115 TRP A O 1
ATOM 857 N N . ALA A 1 116 ? 0.404 -5.158 -4.639 1.00 96.19 116 ALA A N 1
ATOM 858 C CA . ALA A 1 116 ? 1.449 -5.402 -5.615 1.00 96.19 116 ALA A CA 1
ATOM 859 C C . ALA A 1 116 ? 2.701 -5.933 -4.895 1.00 96.19 116 ALA A C 1
ATOM 861 O O . ALA A 1 116 ? 2.901 -5.632 -3.714 1.00 96.19 116 ALA A O 1
ATOM 862 N N . PRO A 1 117 ? 3.578 -6.680 -5.584 1.00 96.25 117 PRO A N 1
ATOM 863 C CA . PRO A 1 117 ? 3.483 -7.106 -6.986 1.00 96.25 117 PRO A CA 1
ATOM 864 C C . PRO A 1 117 ? 2.644 -8.381 -7.189 1.00 96.25 117 PRO A C 1
ATOM 866 O O . PRO A 1 117 ? 2.383 -9.128 -6.249 1.00 96.25 117 PRO A O 1
ATOM 869 N N . ASN A 1 118 ? 2.296 -8.678 -8.445 1.00 96.62 118 ASN A N 1
ATOM 870 C CA . ASN A 1 118 ? 1.929 -10.035 -8.853 1.00 96.62 118 ASN A CA 1
ATOM 871 C C . ASN A 1 118 ? 3.213 -10.818 -9.179 1.00 96.62 118 ASN A C 1
ATOM 873 O O . ASN A 1 118 ? 3.994 -10.399 -10.034 1.00 96.62 118 ASN A O 1
ATOM 877 N N . ILE A 1 119 ? 3.427 -11.934 -8.481 1.00 96.62 119 ILE A N 1
ATOM 878 C CA . ILE A 1 119 ? 4.597 -12.819 -8.637 1.00 96.62 119 ILE A CA 1
ATOM 879 C C . ILE A 1 119 ? 4.204 -14.233 -9.077 1.00 96.62 119 ILE A C 1
ATOM 881 O O . ILE A 1 119 ? 5.006 -15.164 -8.996 1.00 96.62 119 ILE A O 1
ATOM 885 N N . ASN A 1 120 ? 2.962 -14.414 -9.522 1.00 97.88 120 ASN A N 1
ATOM 886 C CA . ASN A 1 120 ? 2.516 -15.662 -10.111 1.00 97.88 120 ASN A CA 1
ATOM 887 C C . ASN A 1 120 ? 3.252 -15.895 -11.437 1.00 97.88 120 ASN A C 1
ATOM 889 O O . ASN A 1 120 ? 3.543 -14.967 -12.192 1.00 97.88 120 ASN A O 1
ATOM 893 N N . ILE A 1 121 ? 3.546 -17.159 -11.727 1.00 96.56 121 ILE A N 1
ATOM 894 C CA . ILE A 1 121 ? 4.258 -17.546 -12.944 1.00 96.56 121 ILE A CA 1
ATOM 895 C C . ILE A 1 121 ? 3.265 -17.579 -14.107 1.00 96.56 121 ILE A C 1
ATOM 897 O O . ILE A 1 121 ? 2.229 -18.240 -14.019 1.00 96.56 121 ILE A O 1
ATOM 901 N N . PHE A 1 122 ? 3.604 -16.918 -15.215 1.00 95.81 122 PHE A N 1
ATOM 902 C CA . PHE A 1 122 ? 2.920 -17.137 -16.488 1.00 95.81 122 PHE A CA 1
ATOM 903 C C . PHE A 1 122 ? 3.417 -18.468 -17.078 1.00 95.81 122 PHE A C 1
ATOM 905 O O . PHE A 1 122 ? 4.477 -18.515 -17.697 1.00 95.81 122 PHE A O 1
ATOM 912 N N . ARG A 1 123 ? 2.690 -19.554 -16.785 1.00 93.50 123 ARG A N 1
ATOM 913 C CA . ARG A 1 123 ? 3.023 -20.939 -17.161 1.00 93.50 123 ARG A CA 1
ATOM 914 C C . ARG A 1 123 ? 2.444 -21.334 -18.517 1.00 93.50 123 ARG A C 1
ATOM 916 O O . ARG A 1 123 ? 1.276 -20.970 -18.768 1.00 93.50 123 ARG A O 1
#

Foldseek 3Di:
DFQLPDPVDPNVRSVVSVVVVDDPVQVVQCPDQFRPADVVVPRHTAHQEWAQQQWTDPPTPFADCPDPNNDIDGGPGPVVVVVVVDPVSVVVSVVRRQVVQVVCVVVSRGGNHHPDDDPDDPD

pLDDT: mean 96.45, std 2.66, range [76.88, 98.62]

Solvent-accessible surface area (backbone atoms only — not comparable to full-atom values): 7248 Å² total; per-residue (Å²): 135,61,66,48,74,43,84,90,51,56,69,68,58,17,53,50,47,47,58,70,72,47,51,73,69,56,50,60,42,55,75,47,51,73,17,57,53,42,72,95,77,70,41,70,60,46,40,51,43,16,35,42,68,37,25,63,38,68,90,32,88,16,29,53,51,86,60,94,54,68,75,64,68,78,52,64,54,62,74,63,53,53,72,65,77,45,70,67,57,53,54,50,53,55,49,52,41,51,52,54,38,54,54,34,29,78,69,74,29,29,35,94,41,54,75,47,76,88,82,78,78,94,124

Radius of gyration: 17.57 Å; Cα contacts (8 Å, |Δi|>4): 153; chains: 1; bounding box: 36×39×47 Å

Nearest PDB structures (foldseek):
  7vc7-assembly1_A  TM=9.568E-01  e=5.473E-08  Phanerodontia chrysosporium
  7vc6-assembly1_A  TM=9.554E-01  e=8.746E-08  Phanerodontia chrysosporium
  5a7m-assembly1_A  TM=9.357E-01  e=4.255E-06  Trichoderma reesei
  5a7m-assembly2_B  TM=8.979E-01  e=4.865E-06  Trichoderma reesei
  6q7j-assembly1_B  TM=9.488E-01  e=1.329E-05  Aspergillus nidulans FGSC A4

Organism: NCBI:txid374723